Protein AF-A0A0C2MNL8-F1 (afdb_monomer)

Mean predicted aligned error: 11.56 Å

Foldseek 3Di:
DVVVVVVVVVVVVVLVVLCVVPPDPDAAEAEQWDFWDFVQLVDTFTEGADAPDAAKAAEQVSDDPVQWAFDPDWDADPVRDIQPRKTWGFTFIGRDPDTDTDIHIYHNDDPGRMYDYVVVCSSRVHDYDPPDPDD

pLDDT: mean 74.64, std 17.66, range [34.94, 94.5]

Nearest PDB structures (foldseek):
  2pma-assembly2_B  TM=6.970E-01  e=2.611E-06  Legionella pneumophila subsp. pneumophila str. Philadelphia 1
  4rgh-assembly1_A  TM=7.632E-01  e=7.642E-05  Homo sapiens
  7d66-assembly1_F  TM=7.463E-01  e=2.507E-04  Toxoplasma gondii GT1
  3s8i-assembly1_B  TM=7.569E-01  e=4.134E-04  Homo sapiens
  7d66-assembly2_I  TM=7.547E-01  e=3.884E-04  Toxoplasma gondii GT1

Secondary structure (DSSP, 8-state):
-HHHHHHHHHHHHHHHHHHHHT--SS--EEPSEEEEEEGGGTEEEEEEE-SS-SS-EEEGGGS-GGG-EE-SS-EE-TTS-EE-S-EEEEEEEEETTEEEEEEEEEES--SSSEEE-HHHHHHTT-EE--S----

Sequence (135 aa):
MNELIREIQTLRYNALKFKSSRMFEGTTILTSRSRKSILDLNKTVSCLIDTGASVSLIRSEYVDPRLMEKANAGIVGVDGSSLNNICEADLRICLGYLTTMWRLIVVKKLVFEAIIGRDIMFCYVAQINFARVSP

Radius of gyration: 15.97 Å; Cα contacts (8 Å, |Δi|>4): 225; chains: 1; bounding box: 36×44×41 Å

Solvent-accessible surface area (backbone atoms only — not comparable to full-atom values): 7908 Å² total; per-residue (Å²): 117,72,61,64,55,51,50,53,50,51,52,50,50,52,53,51,54,53,45,67,78,57,73,64,95,60,79,44,77,45,52,64,71,42,79,31,38,32,60,75,64,78,40,76,38,53,31,39,56,35,84,86,36,71,57,31,36,32,30,41,92,70,52,61,73,91,57,52,41,80,46,94,70,84,48,69,46,97,88,68,49,71,59,75,92,43,26,28,29,80,39,40,36,29,63,81,90,48,72,45,78,44,76,31,37,31,35,85,82,59,98,48,54,24,37,47,12,37,52,60,34,63,71,57,60,46,43,76,55,81,73,78,79,76,131

Organism: Thelohanellus kitauei (NCBI:txid669202)

Structure (mmCIF, N/CA/C/O backbone):
data_AF-A0A0C2MNL8-F1
#
_entry.id   AF-A0A0C2MNL8-F1
#
loop_
_atom_site.group_PDB
_atom_site.id
_atom_site.type_symbol
_atom_site.label_atom_id
_atom_site.label_alt_id
_atom_site.label_comp_id
_atom_site.label_asym_id
_atom_site.label_entity_id
_atom_site.label_seq_id
_atom_site.pdbx_PDB_ins_code
_atom_site.Cartn_x
_atom_site.Cartn_y
_atom_site.Cartn_z
_atom_site.occupancy
_atom_site.B_iso_or_equiv
_atom_site.auth_seq_id
_atom_site.auth_comp_id
_atom_site.auth_asym_id
_atom_site.auth_atom_id
_atom_site.pdbx_PDB_model_num
ATOM 1 N N . MET A 1 1 ? 14.440 28.497 5.453 1.00 53.06 1 MET A N 1
ATOM 2 C CA . MET A 1 1 ? 14.978 27.984 4.167 1.00 53.06 1 MET A CA 1
ATOM 3 C C . MET A 1 1 ? 16.051 26.908 4.371 1.00 53.06 1 MET A C 1
ATOM 5 O O . MET A 1 1 ? 15.976 25.883 3.711 1.00 53.06 1 MET A O 1
ATOM 9 N N . ASN A 1 2 ? 16.982 27.071 5.322 1.00 57.94 2 ASN A N 1
ATOM 10 C CA . ASN A 1 2 ? 18.053 26.090 5.590 1.00 57.94 2 ASN A CA 1
ATOM 11 C C . ASN A 1 2 ? 17.581 24.772 6.237 1.00 57.94 2 ASN A C 1
ATOM 13 O O . ASN A 1 2 ? 18.211 23.736 6.054 1.00 57.94 2 ASN A O 1
ATOM 17 N N . GLU A 1 3 ? 16.467 24.798 6.966 1.00 59.47 3 GLU A N 1
ATOM 18 C CA . GLU A 1 3 ? 15.947 23.636 7.701 1.00 59.47 3 GLU A CA 1
ATOM 19 C C . GLU A 1 3 ? 15.322 22.583 6.772 1.00 59.47 3 GLU A C 1
ATOM 21 O O . GLU A 1 3 ? 15.662 21.406 6.852 1.00 59.47 3 GLU A O 1
ATOM 26 N N . LEU A 1 4 ? 14.536 23.030 5.786 1.00 52.22 4 LEU A N 1
ATOM 27 C CA . LEU A 1 4 ? 13.922 22.173 4.765 1.00 52.22 4 LEU A CA 1
ATOM 28 C C . LEU A 1 4 ? 14.975 21.443 3.911 1.00 52.22 4 LEU A C 1
ATOM 30 O O . LEU A 1 4 ? 14.832 20.267 3.585 1.00 52.22 4 LEU A O 1
ATOM 34 N N . ILE A 1 5 ? 16.071 22.128 3.568 1.00 62.47 5 ILE A N 1
ATOM 35 C CA . ILE A 1 5 ? 17.184 21.530 2.813 1.00 62.47 5 ILE A CA 1
ATOM 36 C C . ILE A 1 5 ? 17.861 20.437 3.647 1.00 62.47 5 ILE A C 1
ATOM 38 O O . ILE A 1 5 ? 18.198 19.374 3.120 1.00 62.47 5 ILE A O 1
ATOM 42 N N . ARG A 1 6 ? 18.015 20.668 4.954 1.00 54.47 6 ARG A N 1
ATOM 43 C CA . ARG A 1 6 ? 18.620 19.715 5.887 1.00 54.47 6 ARG A CA 1
ATOM 44 C C . ARG A 1 6 ? 17.736 18.485 6.099 1.00 54.47 6 ARG A C 1
ATOM 46 O O . ARG A 1 6 ? 18.255 17.369 6.116 1.00 54.47 6 ARG A O 1
ATOM 53 N N . GLU A 1 7 ? 16.418 18.658 6.178 1.00 56.38 7 GLU A N 1
ATOM 54 C CA . GLU A 1 7 ? 15.458 17.546 6.198 1.00 56.38 7 GLU A CA 1
ATOM 55 C C . GLU A 1 7 ? 15.521 16.718 4.912 1.00 56.38 7 GLU A C 1
ATOM 57 O O . GLU A 1 7 ? 15.660 15.497 4.978 1.00 56.38 7 GLU A O 1
ATOM 62 N N . ILE A 1 8 ? 15.524 17.359 3.739 1.00 56.91 8 ILE A N 1
ATOM 63 C CA . ILE A 1 8 ? 15.618 16.662 2.446 1.00 56.91 8 ILE A CA 1
ATOM 64 C C . ILE A 1 8 ? 16.934 15.877 2.331 1.00 56.91 8 ILE A C 1
ATOM 66 O O . ILE A 1 8 ? 16.940 14.737 1.858 1.00 56.91 8 ILE A O 1
ATOM 70 N N . GLN A 1 9 ? 18.054 16.450 2.776 1.00 53.84 9 GLN A N 1
ATOM 71 C CA . GLN A 1 9 ? 19.350 15.764 2.789 1.00 53.84 9 GLN A CA 1
ATOM 72 C C . GLN A 1 9 ? 19.365 14.580 3.763 1.00 53.84 9 GLN A C 1
ATOM 74 O O . GLN A 1 9 ? 19.888 13.519 3.424 1.00 53.84 9 GLN A O 1
ATOM 79 N N . THR A 1 10 ? 18.740 14.728 4.932 1.00 57.06 10 THR A N 1
ATOM 80 C CA . THR A 1 10 ? 18.646 13.667 5.945 1.00 57.0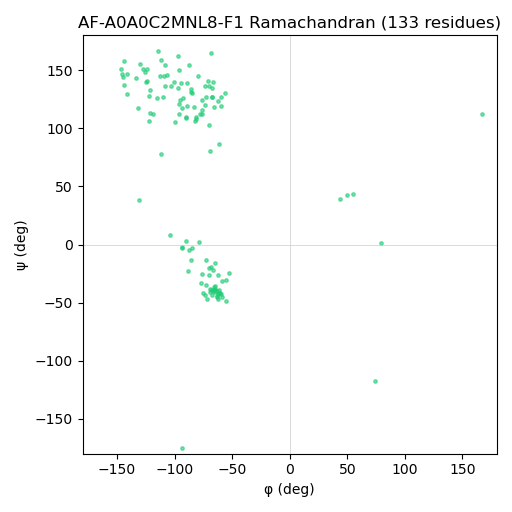6 10 THR A CA 1
ATOM 81 C C . THR A 1 10 ? 17.767 12.514 5.462 1.00 57.06 10 THR A C 1
ATOM 83 O O . THR A 1 10 ? 18.158 11.352 5.567 1.00 57.06 10 THR A O 1
ATOM 86 N N . LEU A 1 11 ? 16.623 12.815 4.840 1.00 50.19 11 LEU A N 1
ATOM 87 C CA . LEU A 1 11 ? 15.742 11.818 4.227 1.00 50.19 11 LEU A CA 1
ATOM 88 C C . LEU A 1 11 ? 16.444 11.071 3.086 1.00 50.19 11 LEU A C 1
ATOM 90 O O . LEU A 1 11 ? 16.361 9.846 3.010 1.00 50.19 11 LEU A O 1
ATOM 94 N N . ARG A 1 12 ? 17.200 11.783 2.238 1.00 53.16 12 ARG A N 1
ATOM 95 C CA . ARG A 1 12 ? 18.016 11.169 1.176 1.00 53.16 12 ARG A CA 1
ATOM 96 C C . ARG A 1 12 ? 19.107 10.263 1.736 1.00 53.16 12 ARG A C 1
ATOM 98 O O . ARG A 1 12 ? 19.277 9.154 1.239 1.00 53.16 12 ARG A O 1
ATOM 105 N N . TYR A 1 13 ? 19.827 10.709 2.762 1.00 47.97 13 TYR A N 1
ATOM 106 C CA . TYR A 1 13 ? 20.881 9.920 3.397 1.00 47.97 13 TYR A CA 1
ATOM 107 C C . TYR A 1 13 ? 20.321 8.649 4.044 1.00 47.97 13 TYR A C 1
ATOM 109 O O . TYR A 1 13 ? 20.849 7.560 3.823 1.00 47.97 13 TYR A O 1
ATOM 117 N N . ASN A 1 14 ? 19.202 8.759 4.765 1.00 46.91 14 ASN A N 1
ATOM 118 C CA . ASN A 1 14 ? 18.543 7.613 5.386 1.00 46.91 14 ASN A CA 1
ATOM 119 C C . ASN A 1 14 ? 18.004 6.630 4.338 1.00 46.91 14 ASN A C 1
ATOM 121 O O . ASN A 1 14 ? 18.198 5.426 4.486 1.00 46.91 14 ASN A O 1
ATOM 125 N N . ALA A 1 15 ? 17.420 7.123 3.241 1.00 49.47 15 ALA A N 1
ATOM 126 C CA . ALA A 1 15 ? 16.974 6.286 2.126 1.00 49.47 15 ALA A CA 1
ATOM 127 C C . ALA A 1 15 ? 18.140 5.556 1.430 1.00 49.47 15 ALA A C 1
ATOM 129 O O . ALA A 1 15 ? 18.019 4.382 1.086 1.00 49.47 15 ALA A O 1
ATOM 130 N N . LEU A 1 16 ? 19.288 6.220 1.254 1.00 44.72 16 LEU A N 1
ATOM 131 C CA . LEU A 1 16 ? 20.496 5.615 0.679 1.00 44.72 16 LEU A CA 1
ATOM 132 C C . LEU A 1 16 ? 21.127 4.577 1.616 1.00 44.72 16 LEU A C 1
ATOM 134 O O . LEU A 1 16 ? 21.533 3.505 1.169 1.00 44.72 16 LEU A O 1
ATOM 138 N N . LYS A 1 17 ? 21.162 4.859 2.922 1.00 38.81 17 LYS A N 1
ATOM 139 C CA . LYS A 1 17 ? 21.643 3.923 3.945 1.00 38.81 17 LYS A CA 1
ATOM 140 C C . LYS A 1 17 ? 20.748 2.684 4.036 1.00 38.81 17 LYS A C 1
ATOM 142 O O . LYS A 1 17 ? 21.258 1.570 4.149 1.00 38.81 17 LYS A O 1
ATOM 147 N N . PHE A 1 18 ? 19.433 2.867 3.908 1.00 44.47 18 PHE A N 1
ATOM 148 C CA . PHE A 1 18 ? 18.459 1.777 3.838 1.00 44.47 18 PHE A CA 1
ATOM 149 C C . PHE A 1 18 ? 18.608 0.942 2.555 1.00 44.47 18 PHE A C 1
ATOM 151 O O . PHE A 1 18 ? 18.572 -0.283 2.616 1.00 44.47 18 PHE A O 1
ATOM 158 N N . LYS A 1 19 ? 18.871 1.586 1.406 1.00 44.88 19 LYS A N 1
ATOM 159 C CA . LYS A 1 19 ? 19.209 0.909 0.138 1.00 44.88 19 LYS A CA 1
ATOM 160 C C . LYS A 1 19 ? 20.455 0.029 0.252 1.00 44.88 19 LYS A C 1
ATOM 162 O O . LYS A 1 19 ? 20.442 -1.103 -0.216 1.00 44.88 19 LYS A O 1
ATOM 167 N N . SER A 1 20 ? 21.515 0.541 0.879 1.00 44.00 20 SER A N 1
ATOM 168 C CA . SER A 1 20 ? 22.788 -0.179 1.044 1.00 44.00 20 SER A CA 1
ATOM 169 C C . SER A 1 20 ? 22.645 -1.432 1.919 1.00 44.00 20 SER A C 1
ATOM 171 O O . SER A 1 20 ? 23.237 -2.467 1.637 1.00 44.00 20 SER A O 1
ATOM 173 N N . SER A 1 21 ? 21.784 -1.379 2.938 1.00 42.22 21 SER A N 1
ATOM 174 C CA . SER A 1 21 ? 21.559 -2.501 3.861 1.00 42.22 21 SER A CA 1
ATOM 175 C C . SER A 1 21 ? 20.528 -3.532 3.369 1.00 42.22 21 SER A C 1
ATOM 177 O O . SER A 1 21 ? 20.342 -4.558 4.019 1.00 42.22 21 SER A O 1
ATOM 179 N N . ARG A 1 22 ? 19.885 -3.302 2.214 1.00 44.09 22 ARG A N 1
ATOM 180 C CA . ARG A 1 22 ? 18.933 -4.228 1.572 1.00 44.09 22 ARG A CA 1
ATOM 181 C C . ARG A 1 22 ? 19.231 -4.446 0.087 1.00 44.09 22 ARG A C 1
ATOM 183 O O . ARG A 1 22 ? 18.295 -4.538 -0.706 1.00 44.09 22 ARG A O 1
ATOM 190 N N . MET A 1 23 ? 20.504 -4.531 -0.307 1.00 34.94 23 MET A N 1
ATOM 191 C CA . MET A 1 23 ? 20.855 -5.059 -1.632 1.00 34.94 23 MET A CA 1
ATOM 192 C C . MET A 1 23 ? 20.380 -6.517 -1.729 1.00 34.94 23 MET A C 1
ATOM 194 O O . MET A 1 23 ? 21.098 -7.456 -1.414 1.00 34.94 23 MET A O 1
ATOM 198 N N . PHE A 1 24 ? 19.122 -6.685 -2.127 1.00 41.47 24 PHE A N 1
ATOM 199 C CA . PHE A 1 24 ? 18.599 -7.917 -2.679 1.00 41.47 24 PHE A CA 1
ATOM 200 C C . PHE A 1 24 ? 19.166 -8.043 -4.091 1.00 41.47 24 PHE A C 1
ATOM 202 O O . PHE A 1 24 ? 18.942 -7.183 -4.946 1.00 41.47 24 PHE A O 1
ATOM 209 N N . GLU A 1 25 ? 19.904 -9.121 -4.327 1.00 36.91 25 GLU A N 1
ATOM 210 C CA . GLU A 1 25 ? 20.295 -9.573 -5.658 1.00 36.91 25 GLU A CA 1
ATOM 211 C C . GLU A 1 25 ? 19.044 -10.078 -6.393 1.00 36.91 25 GLU A C 1
ATOM 213 O O . GLU A 1 25 ? 18.730 -11.264 -6.411 1.00 36.91 25 GLU A O 1
ATOM 218 N N . GLY A 1 26 ? 18.252 -9.157 -6.939 1.00 43.50 26 GLY A N 1
ATOM 219 C CA . GLY A 1 26 ? 17.074 -9.507 -7.725 1.00 43.50 26 GLY A CA 1
ATOM 220 C C . GLY A 1 26 ? 16.167 -8.314 -7.982 1.00 43.50 26 GLY A C 1
ATOM 221 O O . GLY A 1 26 ? 15.523 -7.790 -7.076 1.00 43.50 26 GLY A O 1
ATOM 222 N N . THR A 1 27 ? 16.075 -7.885 -9.238 1.00 48.09 27 THR A N 1
ATOM 223 C CA . THR A 1 27 ? 15.073 -6.904 -9.663 1.00 48.09 27 THR A CA 1
ATOM 224 C C . THR A 1 27 ? 13.675 -7.511 -9.521 1.00 48.09 27 THR A C 1
ATOM 226 O O . THR A 1 27 ? 13.354 -8.498 -10.181 1.00 48.09 27 THR A O 1
ATOM 229 N N . THR A 1 28 ? 12.816 -6.922 -8.683 1.00 54.94 28 THR A N 1
ATOM 230 C CA . THR A 1 28 ? 11.407 -7.343 -8.605 1.00 54.94 28 THR A CA 1
ATOM 231 C C . THR A 1 28 ? 10.652 -6.788 -9.809 1.00 54.94 28 THR A C 1
ATOM 233 O O . THR A 1 28 ? 10.515 -5.572 -9.956 1.00 54.94 28 THR A O 1
ATOM 236 N N . ILE A 1 29 ? 10.152 -7.681 -10.664 1.00 57.84 29 ILE A N 1
ATOM 237 C CA . ILE A 1 29 ? 9.323 -7.321 -11.816 1.00 57.84 29 ILE A CA 1
ATOM 238 C C . ILE A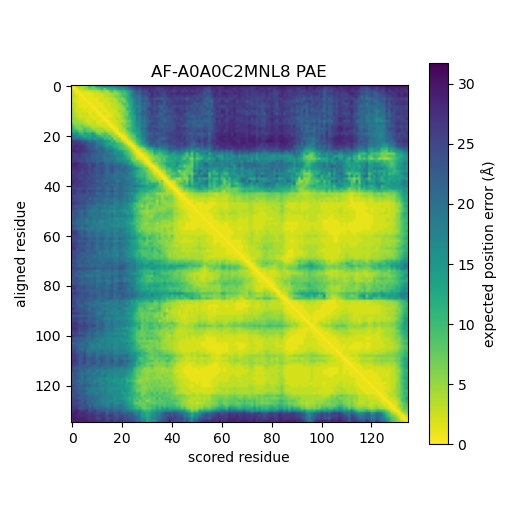 1 29 ? 7.852 -7.299 -11.389 1.00 57.84 29 ILE A C 1
ATOM 240 O O . ILE A 1 29 ? 7.289 -8.314 -10.974 1.00 57.84 29 ILE A O 1
ATOM 244 N N . LEU A 1 30 ? 7.212 -6.138 -11.513 1.00 57.59 30 LEU A N 1
ATOM 245 C CA . LEU A 1 30 ? 5.781 -5.962 -11.279 1.00 57.59 30 LEU A CA 1
ATOM 246 C C . LEU A 1 30 ? 5.043 -5.864 -12.620 1.00 57.59 30 LEU A C 1
ATOM 248 O O . LEU A 1 30 ? 5.481 -5.171 -13.537 1.00 57.59 30 LEU A O 1
ATOM 252 N N . THR A 1 31 ? 3.902 -6.543 -12.732 1.00 57.88 31 THR A N 1
ATOM 253 C CA . THR A 1 31 ? 2.987 -6.428 -13.876 1.00 57.88 31 THR A CA 1
ATOM 254 C C . THR A 1 31 ? 1.809 -5.524 -13.514 1.00 57.88 31 THR A C 1
ATOM 256 O O . THR A 1 31 ? 1.297 -5.588 -12.393 1.00 57.88 31 THR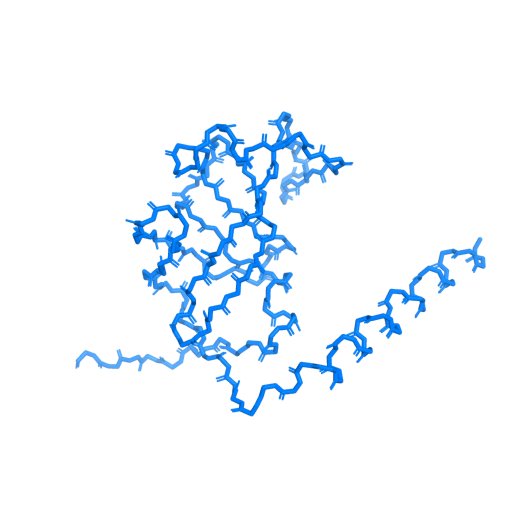 A O 1
ATOM 259 N N . SER A 1 32 ? 1.387 -4.679 -14.462 1.00 50.84 32 SER A N 1
ATOM 260 C CA . SER A 1 32 ? 0.465 -3.540 -14.260 1.00 50.84 32 SER A CA 1
ATOM 261 C C . SER A 1 32 ? -0.879 -3.896 -13.615 1.00 50.84 32 SER A C 1
ATOM 263 O O . SER A 1 32 ? -1.446 -3.095 -12.871 1.00 50.84 32 SER A O 1
ATOM 265 N N . ARG A 1 33 ? -1.372 -5.115 -13.848 1.00 54.06 33 ARG A N 1
ATOM 266 C CA . ARG A 1 33 ? -2.454 -5.738 -13.083 1.00 54.06 33 ARG A CA 1
ATOM 267 C C . ARG A 1 33 ? -2.026 -7.143 -12.709 1.00 54.06 33 ARG A C 1
ATOM 269 O O . ARG A 1 33 ? -1.796 -7.978 -13.580 1.00 54.06 33 ARG A O 1
ATOM 276 N N . SER A 1 34 ? -1.919 -7.411 -11.416 1.00 57.81 34 SER A N 1
ATOM 277 C CA . SER A 1 34 ? -1.679 -8.764 -10.927 1.00 57.81 34 SER A CA 1
ATOM 278 C C . SER A 1 34 ? -2.380 -8.995 -9.600 1.00 57.81 34 SER A C 1
ATOM 280 O O . SER A 1 34 ? -2.521 -8.093 -8.777 1.00 57.81 34 SER A O 1
ATOM 282 N N . ARG A 1 35 ? -2.828 -10.236 -9.400 1.00 54.34 35 ARG A N 1
ATOM 283 C CA . ARG A 1 35 ? -3.218 -10.719 -8.078 1.00 54.34 35 ARG A CA 1
ATOM 284 C C . ARG A 1 35 ? -1.963 -10.800 -7.220 1.00 54.34 35 ARG A C 1
ATOM 286 O O . ARG A 1 35 ? -0.987 -11.421 -7.641 1.00 54.34 35 ARG A O 1
ATOM 293 N N . LYS A 1 36 ? -1.985 -10.172 -6.048 1.00 64.25 36 LYS A N 1
ATOM 294 C CA . LYS A 1 36 ? -0.899 -10.216 -5.069 1.00 64.25 36 LYS A CA 1
ATOM 295 C C . LYS A 1 36 ? -1.448 -10.702 -3.737 1.00 64.25 36 LYS A C 1
ATOM 297 O O . LYS A 1 36 ? -2.559 -10.362 -3.341 1.00 64.25 36 LYS A O 1
ATOM 302 N N . SER A 1 37 ? -0.689 -11.541 -3.055 1.00 59.06 37 SER A N 1
ATOM 303 C CA . SER A 1 37 ? -1.092 -12.088 -1.763 1.00 59.06 37 SER A CA 1
ATOM 304 C C . SER A 1 37 ? -0.731 -11.123 -0.644 1.00 59.06 37 SER A C 1
ATOM 306 O O . SER A 1 37 ? 0.416 -10.692 -0.550 1.00 59.06 37 SER A O 1
ATOM 308 N N . ILE A 1 38 ? -1.679 -10.820 0.237 1.00 62.25 38 ILE A N 1
ATOM 309 C CA . ILE A 1 38 ? -1.385 -10.201 1.530 1.00 62.25 38 ILE A CA 1
ATOM 310 C C . ILE A 1 38 ? -1.415 -11.329 2.553 1.00 62.25 38 ILE A C 1
ATOM 312 O O . ILE A 1 38 ? -2.474 -11.873 2.870 1.00 62.25 38 ILE A O 1
ATOM 316 N N . LEU A 1 39 ? -0.225 -11.723 3.003 1.00 57.50 39 LEU A N 1
ATOM 317 C CA . LEU A 1 39 ? -0.011 -12.944 3.776 1.00 57.50 39 LEU A CA 1
ATOM 318 C C . LEU A 1 39 ? -0.675 -12.863 5.151 1.00 57.50 39 LEU A C 1
ATOM 320 O O . LEU A 1 39 ? -1.303 -13.830 5.570 1.00 57.50 39 LEU A O 1
ATOM 324 N N . ASP A 1 40 ? -0.620 -11.699 5.801 1.00 58.44 40 ASP A N 1
ATOM 325 C CA . ASP A 1 40 ? -1.215 -11.508 7.134 1.00 58.44 40 ASP A CA 1
ATOM 326 C C . ASP A 1 40 ? -2.746 -11.566 7.127 1.00 58.44 40 ASP A C 1
ATOM 328 O O . ASP A 1 40 ? -3.369 -11.829 8.151 1.00 58.44 40 ASP A O 1
ATOM 332 N N . LEU A 1 41 ? -3.365 -11.371 5.963 1.00 60.28 41 LEU A N 1
ATOM 333 C CA . LEU A 1 41 ? -4.813 -11.477 5.801 1.00 60.28 41 LEU A CA 1
ATOM 334 C C . LEU A 1 41 ? -5.243 -12.876 5.340 1.00 60.28 41 LEU A C 1
ATOM 336 O O . LEU A 1 41 ? -6.438 -13.105 5.167 1.00 60.28 41 LEU A O 1
ATOM 340 N N . ASN A 1 42 ? -4.284 -13.783 5.095 1.00 69.81 42 ASN A N 1
ATOM 341 C CA . ASN A 1 42 ? -4.467 -15.065 4.405 1.00 69.81 42 ASN A CA 1
ATOM 342 C C . ASN A 1 42 ? -5.357 -14.932 3.152 1.00 69.81 42 ASN A C 1
ATOM 344 O O . ASN A 1 42 ? -6.234 -15.754 2.880 1.00 69.81 42 ASN A O 1
ATOM 348 N N . LYS A 1 43 ? -5.178 -13.828 2.418 1.00 74.81 43 LYS A N 1
ATOM 349 C CA . LYS A 1 43 ? -6.025 -13.435 1.290 1.00 74.81 43 LYS A CA 1
ATOM 350 C C . LYS A 1 43 ? -5.168 -13.023 0.107 1.00 74.81 43 LYS A C 1
ATOM 352 O O . LYS A 1 43 ? -4.134 -12.369 0.239 1.00 74.81 43 LYS A O 1
ATOM 357 N N . THR A 1 44 ? -5.643 -13.377 -1.079 1.00 79.94 44 THR A N 1
ATOM 358 C CA . THR A 1 44 ? -5.134 -12.802 -2.322 1.00 79.94 44 THR A CA 1
ATOM 359 C C . THR A 1 44 ? -5.995 -11.609 -2.678 1.00 79.94 44 THR A C 1
ATOM 361 O O . THR A 1 44 ? -7.209 -11.763 -2.771 1.00 79.94 44 THR A O 1
ATOM 364 N N . VAL A 1 45 ? -5.369 -10.452 -2.882 1.00 82.44 45 VAL A N 1
ATOM 365 C CA . VAL A 1 45 ? -6.057 -9.241 -3.322 1.00 82.44 45 VAL A CA 1
ATOM 366 C C . VAL A 1 45 ? -5.616 -8.848 -4.728 1.00 82.44 45 VAL A C 1
ATOM 368 O O . VAL A 1 45 ? -4.466 -9.026 -5.139 1.00 82.44 45 VAL A O 1
ATOM 371 N N . SER A 1 46 ? -6.543 -8.311 -5.502 1.00 82.88 46 SER A N 1
ATOM 372 C CA . SER A 1 46 ? -6.265 -7.662 -6.771 1.00 82.88 46 SER A CA 1
ATOM 373 C C . SER A 1 46 ? -5.711 -6.266 -6.513 1.00 82.88 46 SER A C 1
ATOM 375 O O . SER A 1 46 ? -6.436 -5.372 -6.071 1.00 82.88 46 SER A O 1
ATOM 377 N N . CYS A 1 47 ? -4.436 -6.052 -6.838 1.00 86.38 47 CYS A N 1
ATOM 378 C CA . CYS A 1 47 ? -3.824 -4.738 -6.704 1.00 86.38 47 CYS A CA 1
ATOM 379 C C . CYS A 1 47 ? -3.611 -4.053 -8.057 1.00 86.38 47 CYS A C 1
ATOM 381 O O . CYS A 1 47 ? -3.257 -4.689 -9.057 1.00 86.38 47 CYS A O 1
ATOM 383 N N . LEU A 1 48 ? -3.749 -2.730 -8.058 1.00 87.88 48 LEU A N 1
ATOM 384 C CA . LEU A 1 48 ? -3.184 -1.881 -9.100 1.00 87.88 48 LEU A CA 1
ATOM 385 C C . LEU A 1 48 ? -1.729 -1.553 -8.745 1.00 87.88 48 LEU A C 1
ATOM 387 O O . LEU A 1 48 ? -1.443 -1.157 -7.617 1.00 87.88 48 LEU A O 1
ATOM 391 N N . ILE A 1 49 ? -0.824 -1.681 -9.712 1.00 87.69 49 ILE A N 1
ATOM 392 C CA . ILE A 1 49 ? 0.530 -1.127 -9.612 1.00 87.69 49 ILE A CA 1
ATOM 393 C C . ILE A 1 49 ? 0.474 0.292 -10.182 1.00 87.69 49 ILE A C 1
ATOM 395 O O . ILE A 1 49 ? 0.289 0.453 -11.388 1.00 87.69 49 ILE A O 1
ATOM 399 N N . ASP A 1 50 ? 0.587 1.307 -9.325 1.00 88.81 50 ASP A N 1
ATOM 400 C CA . ASP A 1 50 ? 0.342 2.704 -9.693 1.00 88.81 50 ASP A CA 1
ATOM 401 C C . ASP A 1 50 ? 1.568 3.585 -9.433 1.00 88.81 50 ASP A C 1
ATOM 403 O O . ASP A 1 50 ? 1.894 3.939 -8.300 1.00 88.81 50 ASP A O 1
ATOM 407 N N . THR A 1 51 ? 2.248 3.985 -10.507 1.00 88.88 51 THR A N 1
ATOM 408 C CA . THR A 1 51 ? 3.367 4.931 -10.422 1.00 88.88 51 THR A CA 1
ATOM 409 C C . THR A 1 51 ? 2.922 6.360 -10.141 1.00 88.88 51 THR A C 1
ATOM 411 O O . THR A 1 51 ? 3.777 7.184 -9.833 1.00 88.88 51 THR A O 1
ATOM 414 N N . GLY A 1 52 ? 1.635 6.691 -10.267 1.00 89.75 52 GLY A N 1
ATOM 415 C CA . GLY A 1 52 ? 1.063 7.987 -9.901 1.00 89.75 52 GLY A CA 1
ATOM 416 C C . GLY A 1 52 ? 0.873 8.133 -8.391 1.00 89.75 52 GLY A C 1
ATOM 417 O O . GLY A 1 52 ? 1.118 9.211 -7.844 1.00 89.75 52 GLY A O 1
ATOM 418 N N . ALA A 1 53 ? 0.562 7.037 -7.698 1.00 90.81 53 ALA A N 1
ATOM 419 C CA . ALA A 1 53 ? 0.383 7.014 -6.251 1.00 90.81 53 ALA A CA 1
ATOM 420 C C . ALA A 1 53 ? 1.720 7.143 -5.497 1.00 90.81 53 ALA A C 1
ATOM 422 O O . ALA A 1 53 ? 2.672 6.392 -5.722 1.00 90.81 53 ALA A O 1
ATOM 423 N N . SER A 1 54 ? 1.804 8.103 -4.574 1.00 92.81 54 SER A N 1
ATOM 424 C CA . SER A 1 54 ? 2.973 8.281 -3.700 1.00 92.81 54 SER A CA 1
ATOM 425 C C . SER A 1 54 ? 3.040 7.256 -2.568 1.00 92.81 54 SER A C 1
ATOM 427 O O . SER A 1 54 ? 4.135 6.975 -2.091 1.00 92.81 54 SER A O 1
ATOM 429 N N . VAL A 1 55 ? 1.894 6.710 -2.161 1.00 92.81 55 VAL A N 1
ATOM 430 C CA . VAL A 1 55 ? 1.734 5.774 -1.043 1.00 92.81 55 VAL A CA 1
ATOM 431 C C . VAL A 1 55 ? 0.924 4.557 -1.473 1.00 92.81 55 VAL A C 1
ATOM 433 O O . VAL A 1 55 ? 0.116 4.639 -2.402 1.00 92.81 55 VAL A O 1
ATOM 436 N N . SER A 1 56 ? 1.121 3.440 -0.781 1.00 93.50 56 SER A N 1
ATOM 437 C CA . SER A 1 56 ? 0.355 2.216 -0.993 1.00 93.50 56 SER A CA 1
ATOM 438 C C . SER A 1 56 ? -0.906 2.178 -0.125 1.00 93.50 56 SER A C 1
ATOM 440 O O . SER A 1 56 ? -0.893 2.564 1.046 1.00 93.50 56 SER A O 1
ATOM 442 N N . LEU A 1 57 ? -2.012 1.717 -0.710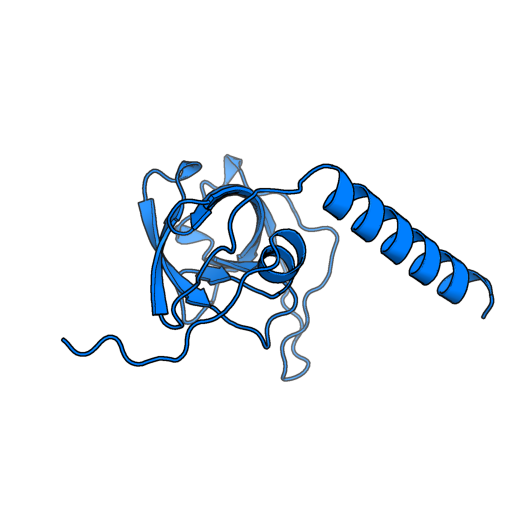 1.00 93.12 57 LEU A N 1
ATOM 443 C CA . LEU A 1 57 ? -3.361 1.786 -0.142 1.00 93.12 57 LEU A CA 1
ATOM 444 C C . LEU A 1 57 ? -4.035 0.411 -0.139 1.00 93.12 57 LEU A C 1
ATOM 446 O O . LEU A 1 57 ? -3.809 -0.399 -1.037 1.00 93.12 57 LEU A O 1
ATOM 450 N N . ILE A 1 58 ? -4.936 0.180 0.812 1.00 92.69 58 ILE A N 1
ATOM 451 C CA . ILE A 1 58 ? -5.793 -1.008 0.876 1.00 92.69 58 ILE A CA 1
ATOM 452 C C . ILE A 1 58 ? -7.198 -0.652 1.358 1.00 92.69 58 ILE A C 1
ATOM 454 O O . ILE A 1 58 ? -7.387 0.242 2.186 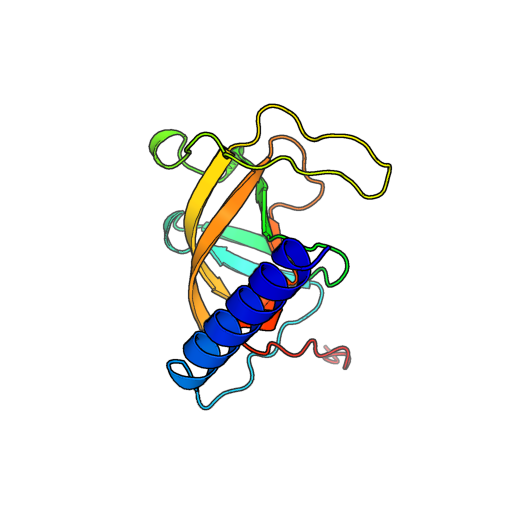1.00 92.69 58 ILE A O 1
ATOM 458 N N . ARG A 1 59 ? -8.206 -1.365 0.854 1.00 91.25 59 ARG A N 1
ATOM 459 C CA . ARG A 1 59 ? -9.578 -1.245 1.353 1.00 91.25 59 ARG A CA 1
ATOM 460 C C . ARG A 1 59 ? -9.708 -1.781 2.778 1.00 91.25 59 ARG A C 1
ATOM 462 O O . ARG A 1 59 ? -9.275 -2.890 3.080 1.00 91.25 59 ARG A O 1
ATOM 469 N N . SER A 1 60 ? -10.397 -1.026 3.629 1.00 91.75 60 SER A N 1
ATOM 470 C CA . SER A 1 60 ? -10.592 -1.362 5.044 1.00 91.75 60 SER A CA 1
ATOM 471 C C . SER A 1 60 ? -11.285 -2.698 5.281 1.00 91.75 60 SER A C 1
ATOM 473 O O . SER A 1 60 ? -10.987 -3.363 6.258 1.00 91.75 60 SER A O 1
ATOM 475 N N . GLU A 1 61 ? -12.176 -3.127 4.387 1.00 90.81 61 GLU A N 1
ATOM 476 C CA . GLU A 1 61 ? -12.875 -4.418 4.504 1.00 90.81 61 GLU A CA 1
ATOM 477 C C . GLU A 1 61 ? -11.956 -5.647 4.410 1.00 90.81 61 GLU A C 1
ATOM 479 O O . GLU A 1 61 ? -12.365 -6.753 4.766 1.00 90.81 61 GLU A O 1
ATOM 484 N N . TYR A 1 62 ? -10.723 -5.471 3.925 1.00 87.88 62 TYR A N 1
ATOM 485 C CA . TYR A 1 62 ? -9.742 -6.551 3.869 1.00 87.88 62 TYR A CA 1
ATOM 486 C C . TYR A 1 62 ? -8.926 -6.650 5.154 1.00 87.88 62 TYR A C 1
ATOM 488 O O . TYR A 1 62 ? -8.414 -7.730 5.429 1.00 87.88 62 TYR A O 1
ATOM 496 N N . VAL A 1 63 ? -8.829 -5.575 5.939 1.00 89.81 63 VAL A N 1
ATOM 497 C CA . VAL A 1 63 ? -7.958 -5.481 7.115 1.00 89.81 63 VAL A CA 1
ATOM 498 C C . VAL A 1 63 ? -8.755 -5.780 8.383 1.00 89.81 63 VAL A C 1
ATOM 500 O O . VAL A 1 63 ? -9.856 -5.262 8.558 1.00 89.81 63 VAL A O 1
ATOM 503 N N . ASP A 1 64 ? -8.208 -6.606 9.281 1.00 89.25 64 ASP A N 1
ATOM 504 C CA . ASP A 1 64 ? -8.791 -6.773 10.618 1.00 89.25 64 ASP A CA 1
ATOM 505 C C . ASP A 1 64 ? -8.747 -5.417 11.349 1.00 89.25 64 ASP A C 1
ATOM 507 O O . ASP A 1 64 ? -7.657 -4.859 11.503 1.00 89.25 64 ASP A O 1
ATOM 511 N N . PRO A 1 65 ? -9.886 -4.879 11.830 1.00 90.12 65 PRO A N 1
ATOM 512 C CA . PRO A 1 65 ? -9.921 -3.614 12.560 1.00 90.12 65 PRO A CA 1
ATOM 513 C C . PRO A 1 65 ? -8.961 -3.539 13.754 1.00 90.12 65 PRO A C 1
ATOM 515 O O . PRO A 1 65 ? -8.562 -2.444 14.136 1.00 90.12 65 PRO A O 1
ATOM 518 N N . ARG A 1 66 ? -8.567 -4.679 14.339 1.00 90.25 66 ARG A N 1
ATOM 519 C CA . ARG A 1 66 ? -7.597 -4.745 15.446 1.00 90.25 66 ARG A CA 1
ATOM 520 C C . ARG A 1 66 ? -6.166 -4.412 15.024 1.00 90.25 66 ARG A C 1
ATOM 522 O O . ARG A 1 66 ? -5.354 -4.097 15.883 1.00 90.25 66 ARG A O 1
ATOM 529 N N . LEU A 1 67 ? -5.861 -4.513 13.731 1.00 90.12 67 LEU A N 1
ATOM 530 C CA . LEU A 1 67 ? -4.558 -4.183 13.147 1.00 90.12 67 LEU A CA 1
ATOM 531 C C . LEU A 1 67 ? -4.498 -2.737 12.634 1.00 90.12 67 LEU A C 1
ATOM 533 O O . LEU A 1 67 ? -3.476 -2.324 12.094 1.00 90.12 67 LEU A O 1
ATOM 537 N N . MET A 1 68 ? -5.603 -1.990 12.734 1.00 92.94 68 MET A N 1
ATOM 538 C CA . MET A 1 68 ? -5.718 -0.639 12.199 1.00 92.94 68 MET A CA 1
ATOM 539 C C . MET A 1 68 ? -5.408 0.397 13.277 1.00 92.94 68 MET A C 1
ATOM 541 O O . MET A 1 68 ? -6.085 0.475 14.301 1.00 92.94 68 MET A O 1
ATOM 545 N N . GLU A 1 69 ? -4.444 1.259 12.992 1.00 93.44 69 GLU A N 1
ATOM 546 C CA . GLU A 1 69 ? -4.102 2.415 13.813 1.00 93.44 69 GLU A CA 1
ATOM 547 C C . GLU A 1 69 ? -4.539 3.701 13.111 1.00 93.44 69 GLU A C 1
ATOM 549 O O . GLU A 1 69 ? -4.684 3.753 11.889 1.00 93.44 69 GLU 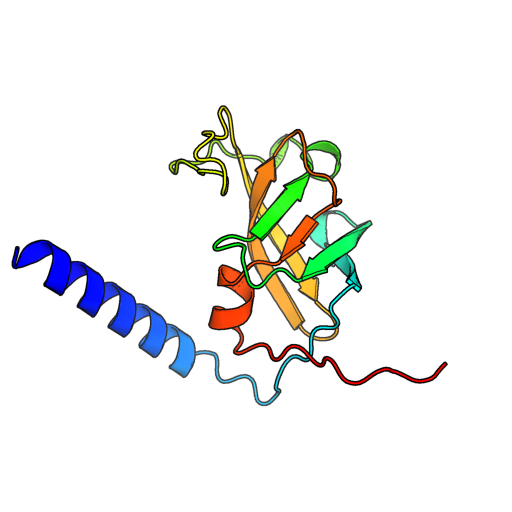A O 1
ATOM 554 N N . LYS A 1 70 ? -4.801 4.767 13.869 1.00 90.38 70 LYS A N 1
ATOM 555 C CA . LYS A 1 70 ? -5.1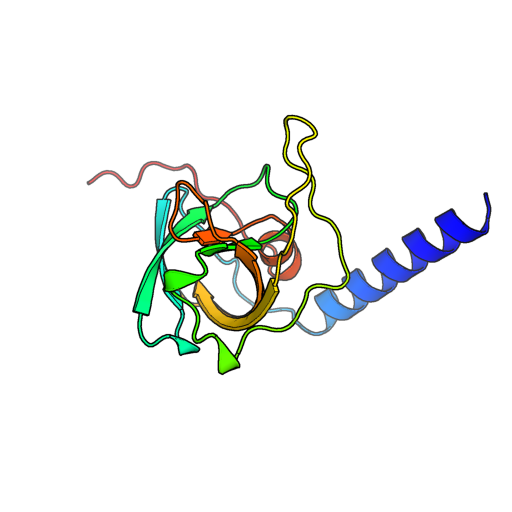12 6.067 13.267 1.00 90.38 70 LYS A CA 1
ATOM 556 C C . LYS A 1 70 ? -3.856 6.592 12.571 1.00 90.38 70 LYS A C 1
ATOM 558 O O . LYS A 1 70 ? -2.819 6.711 13.217 1.00 90.38 70 LYS A O 1
ATOM 563 N N . ALA A 1 71 ? -3.955 6.953 11.293 1.00 87.44 71 ALA A N 1
ATOM 564 C CA . ALA A 1 71 ? -2.801 7.514 10.605 1.00 87.44 71 ALA A CA 1
ATOM 565 C C . ALA A 1 71 ? -2.505 8.930 11.124 1.00 87.44 71 ALA A C 1
ATOM 567 O O . ALA A 1 71 ? -3.416 9.736 11.341 1.00 87.44 71 ALA A O 1
ATOM 568 N N . ASN A 1 72 ? -1.219 9.243 11.277 1.00 79.94 72 ASN A N 1
ATOM 569 C CA . ASN A 1 72 ? -0.746 10.572 11.688 1.00 79.94 72 ASN A CA 1
ATOM 570 C C . ASN A 1 72 ? -0.485 11.516 10.501 1.00 79.94 72 ASN A C 1
ATOM 572 O O . ASN A 1 72 ? -0.025 12.641 10.688 1.00 79.94 72 ASN A O 1
ATOM 576 N N . ALA A 1 73 ? -0.772 11.066 9.281 1.00 74.62 73 ALA A N 1
ATOM 577 C CA . ALA A 1 73 ? -0.605 11.829 8.053 1.00 74.62 73 ALA A CA 1
ATOM 578 C C . ALA A 1 73 ? -1.962 12.171 7.425 1.00 74.62 73 ALA A C 1
ATOM 580 O O . ALA A 1 73 ? -2.967 11.516 7.688 1.00 74.62 73 ALA A O 1
ATOM 581 N N . GLY A 1 74 ? -1.984 13.200 6.577 1.00 80.81 74 GLY A N 1
ATOM 582 C CA . GLY A 1 74 ? -3.091 13.461 5.658 1.00 80.81 74 GLY A CA 1
ATOM 583 C C . GLY A 1 74 ? -2.791 12.870 4.283 1.00 80.81 74 GLY A C 1
ATOM 584 O O . GLY A 1 74 ? -1.631 12.803 3.876 1.00 80.81 74 GLY A O 1
ATOM 585 N N . ILE A 1 75 ? -3.829 12.465 3.552 1.00 84.50 75 ILE A N 1
ATOM 586 C CA . ILE A 1 75 ? -3.700 12.046 2.152 1.00 84.50 75 ILE A CA 1
ATOM 587 C C . ILE A 1 75 ? -4.593 12.920 1.300 1.00 84.50 75 ILE A C 1
ATOM 589 O O . ILE A 1 75 ? -5.763 13.131 1.617 1.00 84.50 75 ILE A O 1
ATOM 593 N N . VAL A 1 76 ? -4.017 13.397 0.205 1.00 86.00 76 VAL A N 1
ATOM 594 C CA . VAL A 1 76 ? -4.684 14.257 -0.762 1.00 86.00 76 VAL A CA 1
ATOM 595 C C . VAL A 1 76 ? -4.774 13.499 -2.081 1.00 86.00 76 VAL A C 1
ATOM 597 O O . VAL A 1 76 ? -3.772 12.978 -2.577 1.00 86.00 76 VAL A O 1
ATOM 600 N N . GLY A 1 77 ? -5.988 13.395 -2.613 1.00 84.44 77 GLY A N 1
ATOM 601 C CA . GLY A 1 77 ? -6.258 12.863 -3.940 1.00 84.44 77 GLY A CA 1
ATOM 602 C C . GLY A 1 77 ? -5.741 13.793 -5.036 1.00 84.44 77 GLY A C 1
ATOM 603 O O . GLY A 1 77 ? -5.447 14.964 -4.808 1.00 84.44 77 GLY A O 1
ATOM 604 N N . VAL A 1 78 ? -5.644 13.276 -6.261 1.00 81.81 78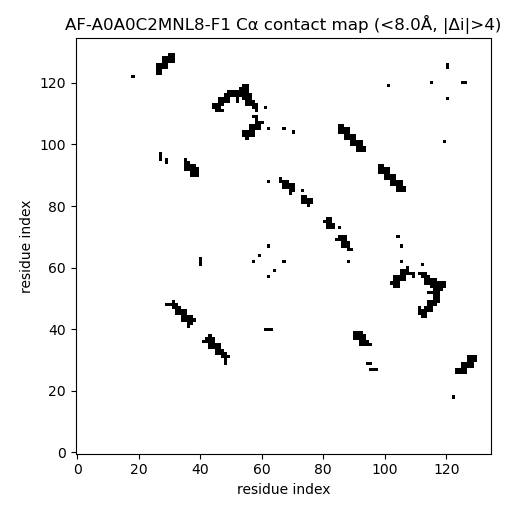 VAL A N 1
ATOM 605 C CA . VAL A 1 78 ? -5.183 14.059 -7.426 1.00 81.81 78 VAL A CA 1
ATOM 606 C C . VAL A 1 78 ? -6.113 15.243 -7.728 1.00 81.81 78 VAL A C 1
ATOM 608 O O . VAL A 1 78 ? -5.672 16.258 -8.255 1.00 81.81 78 VAL A O 1
ATOM 611 N N . ASP A 1 79 ? -7.386 15.137 -7.353 1.00 84.31 79 ASP A N 1
ATOM 612 C CA . ASP A 1 79 ? -8.397 16.195 -7.447 1.00 84.31 79 ASP A CA 1
ATOM 613 C C . ASP A 1 79 ? -8.303 17.248 -6.324 1.00 84.31 79 ASP A C 1
ATOM 615 O O . ASP A 1 79 ? -9.128 18.157 -6.257 1.00 84.31 79 ASP A O 1
ATOM 619 N N . GLY A 1 80 ? -7.318 17.133 -5.428 1.00 83.31 80 GLY A N 1
ATOM 620 C CA . GLY A 1 80 ? -7.166 17.994 -4.256 1.00 83.31 80 GLY A CA 1
ATOM 621 C C . GLY A 1 80 ? -8.084 17.624 -3.090 1.00 83.31 80 GLY A C 1
ATOM 622 O O . GLY A 1 80 ? -8.044 18.291 -2.055 1.00 83.31 80 GLY A O 1
ATOM 623 N N . SER A 1 81 ? -8.896 16.567 -3.213 1.00 83.62 81 SER A N 1
ATOM 624 C CA . SER A 1 81 ? -9.755 16.118 -2.118 1.00 83.62 81 SER A CA 1
ATOM 625 C C . SER A 1 81 ? -8.926 15.505 -0.987 1.00 83.62 81 SER A C 1
ATOM 627 O O . SER A 1 81 ? -8.002 14.725 -1.215 1.00 83.62 81 SER A O 1
ATOM 629 N N . SER A 1 82 ? -9.246 15.852 0.260 1.00 82.88 82 SER A N 1
ATOM 630 C CA . SER A 1 82 ? -8.625 15.221 1.427 1.00 82.88 82 SER A CA 1
ATOM 631 C C . SER A 1 82 ? -9.369 13.941 1.792 1.00 82.88 82 SER A C 1
ATOM 633 O O . SER A 1 82 ? -10.595 13.936 1.945 1.00 82.88 82 SER A O 1
ATOM 635 N N . LEU A 1 83 ? -8.623 12.860 1.992 1.00 80.12 83 LEU A N 1
ATOM 636 C CA . LEU A 1 83 ? -9.141 11.635 2.586 1.00 80.12 83 LEU A CA 1
ATOM 637 C C . LEU A 1 83 ? -9.169 11.790 4.111 1.00 80.12 83 LEU A C 1
ATOM 639 O O . LEU A 1 83 ? -8.136 11.803 4.776 1.00 80.12 83 LEU A O 1
ATOM 643 N N . ASN A 1 84 ? -10.374 11.897 4.669 1.00 72.44 84 ASN A N 1
ATOM 644 C CA . ASN A 1 84 ? -10.590 11.991 6.114 1.00 72.44 84 ASN A CA 1
ATOM 645 C C . ASN A 1 84 ? -10.697 10.602 6.764 1.00 72.44 84 ASN A C 1
ATOM 647 O O . ASN A 1 84 ? -11.159 9.650 6.133 1.00 72.44 84 ASN A O 1
ATOM 651 N N . ASN A 1 85 ? -10.364 10.515 8.059 1.00 69.06 85 ASN A N 1
ATOM 652 C CA . ASN A 1 85 ? -10.473 9.295 8.876 1.00 69.06 85 ASN A CA 1
ATOM 653 C C . ASN A 1 85 ? -9.729 8.091 8.282 1.00 69.06 85 ASN A C 1
ATOM 655 O O . ASN A 1 85 ? -10.262 6.981 8.234 1.00 69.06 85 ASN A O 1
ATOM 659 N N . ILE A 1 86 ? -8.512 8.333 7.803 1.00 83.94 86 ILE A N 1
ATOM 660 C CA . ILE A 1 86 ? -7.639 7.273 7.319 1.00 83.94 86 ILE A CA 1
ATOM 661 C C . ILE A 1 86 ? -6.958 6.555 8.485 1.00 83.94 86 ILE A C 1
ATOM 663 O O . ILE A 1 86 ? -6.614 7.151 9.511 1.00 83.94 86 ILE A O 1
ATOM 667 N N . CYS A 1 87 ? -6.772 5.258 8.298 1.00 92.50 87 CYS A N 1
ATOM 668 C CA . CYS A 1 87 ? -6.017 4.410 9.203 1.00 92.50 87 CYS A CA 1
ATOM 669 C C . CYS A 1 87 ? -4.760 3.907 8.495 1.00 92.50 87 CYS A C 1
ATOM 671 O O . CYS A 1 87 ? -4.649 3.991 7.274 1.00 92.50 87 CYS A O 1
ATOM 673 N N . GLU A 1 88 ? -3.831 3.362 9.258 1.00 94.50 88 GLU A N 1
ATOM 674 C CA . GLU A 1 88 ? -2.673 2.631 8.765 1.00 94.50 88 GLU A CA 1
ATOM 675 C C . GLU A 1 88 ? -2.642 1.234 9.381 1.00 94.50 88 GLU A C 1
ATOM 677 O O . GLU A 1 88 ? -3.177 1.015 10.466 1.00 94.50 88 GLU A O 1
ATOM 682 N N . ALA A 1 89 ? -2.076 0.275 8.658 1.00 93.06 89 ALA A N 1
ATOM 683 C CA . ALA A 1 89 ? -1.871 -1.077 9.153 1.00 93.06 89 ALA A CA 1
ATOM 684 C C . ALA A 1 89 ? -0.523 -1.599 8.660 1.00 93.06 89 ALA A C 1
ATOM 686 O O . ALA A 1 89 ? -0.224 -1.537 7.463 1.00 93.06 89 ALA A O 1
ATOM 687 N N . ASP A 1 90 ? 0.280 -2.126 9.581 1.00 93.56 90 ASP A N 1
ATOM 688 C CA . ASP A 1 90 ? 1.522 -2.817 9.250 1.00 93.56 90 ASP A CA 1
ATOM 689 C C . ASP A 1 90 ? 1.189 -4.257 8.847 1.00 93.56 90 ASP A C 1
ATOM 691 O O . ASP A 1 90 ? 0.807 -5.078 9.678 1.00 93.56 90 ASP A O 1
ATOM 695 N N . LEU A 1 91 ? 1.307 -4.555 7.551 1.00 90.31 91 LEU A N 1
ATOM 696 C CA . LEU A 1 91 ? 0.902 -5.832 6.965 1.00 90.31 91 LEU A CA 1
ATOM 697 C C . LEU A 1 91 ? 2.060 -6.490 6.217 1.00 90.31 91 LEU A C 1
ATOM 699 O O . LEU A 1 91 ? 2.806 -5.846 5.475 1.00 90.31 91 LEU A O 1
ATOM 703 N N . ARG A 1 92 ? 2.172 -7.810 6.341 1.00 88.75 92 ARG A N 1
ATOM 704 C CA . ARG A 1 92 ? 3.025 -8.648 5.505 1.00 88.75 92 ARG A CA 1
ATOM 705 C C . ARG A 1 92 ? 2.376 -8.830 4.147 1.00 88.75 92 ARG A C 1
ATOM 707 O O . ARG A 1 92 ? 1.358 -9.510 3.993 1.00 88.75 92 ARG A O 1
ATOM 714 N N . ILE A 1 93 ? 3.011 -8.257 3.142 1.00 88.06 93 ILE A N 1
ATOM 715 C CA . ILE A 1 93 ? 2.598 -8.342 1.750 1.00 88.06 93 ILE A CA 1
ATOM 716 C C . ILE A 1 93 ? 3.572 -9.217 0.972 1.00 88.06 93 ILE A C 1
ATOM 718 O O . ILE A 1 93 ? 4.779 -9.215 1.222 1.00 88.06 93 ILE A O 1
ATOM 722 N N . CYS A 1 94 ? 3.038 -9.963 0.013 1.00 84.94 94 CYS A N 1
ATOM 723 C CA . CYS A 1 94 ? 3.802 -10.774 -0.915 1.00 84.94 94 CYS A CA 1
ATOM 724 C C . CYS A 1 94 ? 3.504 -10.336 -2.358 1.00 84.94 94 CYS A C 1
ATOM 726 O O . CYS A 1 94 ? 2.388 -10.454 -2.875 1.00 84.94 94 CYS A O 1
ATOM 728 N N . LEU A 1 95 ? 4.532 -9.781 -2.998 1.00 79.81 95 LEU A N 1
ATOM 729 C CA . LEU A 1 95 ? 4.528 -9.206 -4.335 1.00 79.81 95 LEU A CA 1
ATOM 730 C C . LEU A 1 95 ? 5.372 -10.082 -5.273 1.00 79.81 95 LEU A C 1
ATOM 732 O O . LEU A 1 95 ? 6.511 -9.756 -5.601 1.00 79.81 95 LEU A O 1
ATOM 736 N N . GLY A 1 96 ? 4.814 -11.211 -5.717 1.00 75.69 96 GLY A N 1
ATOM 737 C CA . GLY A 1 96 ? 5.579 -12.208 -6.474 1.00 75.69 96 GLY A CA 1
ATOM 738 C C . GLY A 1 96 ? 6.526 -12.966 -5.544 1.00 75.69 96 GLY A C 1
ATOM 739 O O . GLY A 1 96 ? 6.059 -13.623 -4.624 1.00 75.69 96 GLY A O 1
ATOM 740 N N . TYR A 1 97 ? 7.839 -12.860 -5.761 1.00 74.38 97 TYR A N 1
ATOM 741 C CA . TYR A 1 97 ? 8.849 -13.479 -4.886 1.00 74.38 97 TYR A CA 1
ATOM 742 C C . TYR A 1 97 ? 9.226 -12.607 -3.679 1.00 74.38 97 TYR A C 1
ATOM 744 O O . TYR A 1 97 ? 9.866 -13.082 -2.743 1.00 74.38 97 TYR A O 1
ATOM 752 N N . LEU A 1 98 ? 8.838 -11.329 -3.685 1.00 79.62 98 LEU A N 1
ATOM 753 C CA . LEU A 1 98 ? 9.133 -10.404 -2.599 1.00 79.62 98 LEU A CA 1
ATOM 754 C C . LEU A 1 98 ? 8.103 -10.560 -1.481 1.00 79.62 98 LEU A C 1
ATOM 756 O O . LEU A 1 98 ? 6.934 -10.251 -1.688 1.00 79.62 98 LEU A O 1
ATOM 760 N N . THR A 1 99 ? 8.544 -10.944 -0.285 1.00 85.31 99 THR A N 1
ATOM 761 C CA . THR A 1 99 ? 7.740 -10.843 0.942 1.00 85.31 99 THR A CA 1
ATOM 762 C C . THR A 1 99 ? 8.316 -9.760 1.848 1.00 85.31 99 THR A C 1
ATOM 764 O O . THR A 1 99 ? 9.501 -9.787 2.166 1.00 85.31 99 THR A O 1
ATOM 767 N N . THR A 1 100 ? 7.488 -8.806 2.276 1.00 86.56 100 THR A N 1
ATOM 768 C CA . THR A 1 100 ? 7.905 -7.702 3.154 1.00 86.56 100 THR A CA 1
ATOM 769 C C . THR A 1 100 ? 6.790 -7.290 4.104 1.00 86.56 100 THR A C 1
ATOM 771 O O . THR A 1 100 ? 5.619 -7.366 3.751 1.00 86.56 100 THR A O 1
ATOM 774 N N . MET A 1 101 ? 7.152 -6.786 5.284 1.00 91.44 101 MET A N 1
ATOM 775 C CA . MET A 1 101 ? 6.251 -5.941 6.072 1.00 91.44 101 MET A CA 1
ATOM 776 C C . MET A 1 101 ? 6.167 -4.563 5.417 1.00 91.44 101 MET A C 1
ATOM 778 O O . MET A 1 101 ? 7.197 -4.020 5.002 1.00 91.44 101 MET A O 1
ATOM 782 N N . TRP A 1 102 ? 4.967 -4.007 5.309 1.00 93.25 102 TRP A N 1
ATOM 783 C CA . TRP A 1 102 ? 4.758 -2.650 4.828 1.00 93.25 102 TRP A CA 1
ATOM 784 C C . TRP A 1 102 ? 3.596 -1.980 5.547 1.00 93.25 102 TRP A C 1
ATOM 786 O O . TRP A 1 102 ? 2.581 -2.619 5.820 1.00 93.25 102 TRP A O 1
ATOM 796 N N . ARG A 1 103 ? 3.735 -0.679 5.791 1.00 93.50 103 ARG A N 1
ATOM 797 C CA . ARG A 1 103 ? 2.660 0.148 6.324 1.00 93.50 103 ARG A CA 1
ATOM 798 C C . ARG A 1 103 ? 1.740 0.572 5.195 1.00 93.50 103 ARG A C 1
ATOM 800 O O . ARG A 1 103 ? 2.111 1.403 4.369 1.00 93.50 103 ARG A O 1
ATOM 807 N N . LEU A 1 104 ? 0.556 -0.019 5.139 1.00 93.12 104 LEU A N 1
ATOM 808 C CA . LEU A 1 104 ? -0.455 0.328 4.150 1.00 93.12 104 LEU A CA 1
ATOM 809 C C . LEU A 1 104 ? -1.421 1.353 4.723 1.00 93.12 104 LEU A C 1
ATOM 811 O O . LEU A 1 104 ? -1.873 1.233 5.861 1.00 93.12 104 LEU A O 1
ATOM 815 N N . ILE A 1 105 ? -1.785 2.331 3.899 1.00 93.88 105 ILE A N 1
ATOM 816 C CA . ILE A 1 105 ? -2.879 3.236 4.219 1.00 93.88 105 ILE A CA 1
ATOM 817 C C . ILE A 1 105 ? -4.190 2.496 3.993 1.00 93.88 105 ILE A C 1
ATOM 819 O O . ILE A 1 105 ? -4.487 2.024 2.895 1.00 93.88 105 ILE A O 1
ATOM 823 N N . VAL A 1 106 ? -5.015 2.451 5.024 1.00 92.75 106 VAL A N 1
ATOM 824 C CA . VAL A 1 106 ? -6.313 1.803 4.998 1.00 92.75 106 VAL A CA 1
ATOM 825 C C . VAL A 1 106 ? -7.407 2.833 4.717 1.00 92.75 106 VAL A C 1
ATOM 827 O O . VAL A 1 106 ? -7.602 3.790 5.471 1.00 92.75 106 VAL A O 1
ATOM 830 N N . VAL A 1 107 ? -8.147 2.625 3.626 1.00 90.75 107 VAL A N 1
ATOM 831 C CA . VAL A 1 107 ? -9.201 3.530 3.143 1.00 90.75 107 VAL A CA 1
ATOM 832 C C . VAL A 1 107 ? -10.529 2.800 2.958 1.00 90.75 107 VAL A C 1
ATOM 834 O O . VAL A 1 107 ? -10.567 1.623 2.614 1.00 90.75 107 VAL A O 1
ATOM 837 N N . LYS A 1 108 ? -11.657 3.494 3.151 1.00 87.69 108 LYS A N 1
ATOM 838 C CA . LYS A 1 108 ? -12.991 2.883 2.982 1.00 87.69 108 LYS A CA 1
ATOM 839 C C . LYS A 1 108 ? -13.384 2.688 1.519 1.00 87.69 108 LYS A C 1
ATOM 841 O O . LYS A 1 108 ? -13.981 1.676 1.168 1.00 87.69 108 LYS A O 1
ATOM 846 N N . LYS A 1 109 ? -13.099 3.681 0.673 1.00 84.88 109 LYS A N 1
ATOM 847 C CA . LYS A 1 109 ? -13.513 3.707 -0.735 1.00 84.88 109 LYS A CA 1
ATOM 848 C C . LYS A 1 109 ? -12.281 3.737 -1.627 1.00 84.88 109 LYS A C 1
ATOM 850 O O . LYS A 1 109 ? -11.565 4.730 -1.655 1.00 84.88 109 LYS A O 1
ATOM 855 N N . LEU A 1 110 ? -12.070 2.648 -2.353 1.00 85.62 110 LEU A N 1
ATOM 856 C CA . LEU A 1 110 ? -11.027 2.496 -3.359 1.00 85.62 110 LEU A CA 1
ATOM 857 C C . LEU A 1 110 ? -11.608 1.650 -4.493 1.00 85.62 110 LEU A C 1
ATOM 859 O O . LEU A 1 110 ? -12.316 0.680 -4.228 1.00 85.62 110 LEU A O 1
ATOM 863 N N . VAL A 1 111 ? -11.343 2.029 -5.744 1.00 85.06 111 VAL A N 1
ATOM 864 C CA . VAL A 1 111 ? -11.846 1.285 -6.917 1.00 85.06 111 VAL A CA 1
ATOM 865 C C . VAL A 1 111 ? -11.221 -0.112 -6.985 1.00 85.06 111 VAL A C 1
ATOM 867 O O . VAL A 1 111 ? -11.887 -1.078 -7.345 1.00 85.06 111 VAL A O 1
ATOM 870 N N . PHE A 1 112 ? -9.950 -0.220 -6.602 1.00 86.38 112 PHE A N 1
ATOM 871 C CA . PHE A 1 112 ? -9.218 -1.479 -6.490 1.00 86.38 112 PHE A CA 1
ATOM 872 C C . PHE A 1 112 ? -9.223 -1.982 -5.044 1.00 86.38 112 PHE A C 1
ATOM 874 O O . PHE A 1 112 ? -9.481 -1.221 -4.115 1.00 86.38 112 PHE A O 1
ATOM 881 N N . GLU A 1 113 ? -8.918 -3.263 -4.838 1.00 90.19 113 GLU A N 1
ATOM 882 C CA . GLU A 1 113 ? -8.799 -3.825 -3.485 1.00 90.19 113 GLU A CA 1
ATOM 883 C C . GLU A 1 113 ? -7.569 -3.263 -2.764 1.00 90.19 113 GLU A C 1
ATOM 885 O O . GLU A 1 113 ? -7.637 -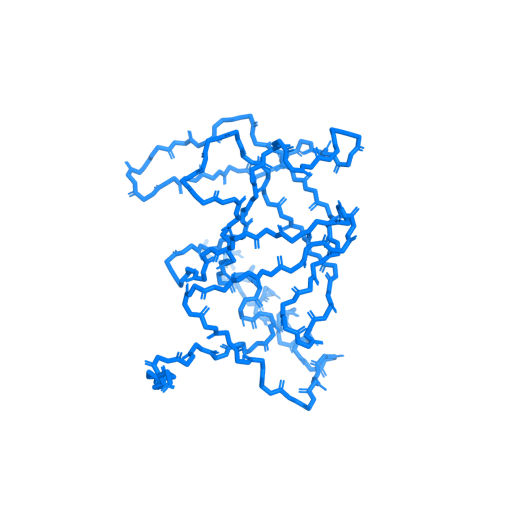2.915 -1.584 1.00 90.19 113 GLU A O 1
ATOM 890 N N . ALA A 1 114 ? -6.475 -3.094 -3.511 1.00 91.25 114 ALA A N 1
ATOM 891 C CA . ALA A 1 114 ? -5.269 -2.410 -3.074 1.00 91.25 114 ALA A CA 1
ATOM 892 C C . ALA A 1 114 ? -4.620 -1.616 -4.220 1.00 91.25 114 ALA A C 1
ATOM 894 O O . ALA A 1 114 ? -4.806 -1.919 -5.402 1.00 91.25 114 ALA A O 1
ATOM 895 N N . ILE A 1 115 ? -3.813 -0.622 -3.862 1.00 91.62 115 ILE A N 1
ATOM 896 C CA . ILE A 1 115 ? -2.889 0.072 -4.759 1.00 91.62 115 ILE A CA 1
ATOM 897 C C . ILE A 1 115 ? -1.484 -0.079 -4.181 1.00 91.62 115 ILE A C 1
ATOM 899 O O . ILE A 1 115 ? -1.258 0.236 -3.016 1.00 91.62 115 ILE A O 1
ATOM 903 N N . ILE A 1 116 ? -0.542 -0.536 -5.000 1.00 91.44 116 ILE A N 1
ATOM 904 C CA . ILE A 1 116 ? 0.887 -0.498 -4.689 1.00 91.44 116 ILE A CA 1
ATOM 905 C C . ILE A 1 116 ? 1.451 0.760 -5.340 1.00 91.44 116 ILE A C 1
ATOM 907 O O . ILE A 1 116 ? 1.472 0.865 -6.568 1.00 91.44 116 ILE A O 1
ATOM 911 N N . GLY A 1 117 ? 1.862 1.709 -4.505 1.00 92.62 117 GLY A N 1
ATOM 912 C CA . GLY A 1 117 ? 2.416 2.996 -4.898 1.00 92.62 117 GLY A CA 1
ATOM 913 C C . GLY A 1 117 ? 3.942 3.002 -4.978 1.00 92.62 117 GLY A C 1
ATOM 914 O O . GLY A 1 117 ? 4.625 1.983 -4.821 1.00 92.62 117 GLY A O 1
ATOM 915 N N . ARG A 1 118 ? 4.498 4.191 -5.229 1.00 92.12 118 ARG A N 1
ATOM 916 C CA . ARG A 1 118 ? 5.948 4.394 -5.373 1.00 92.12 118 ARG A CA 1
ATOM 917 C C . ARG A 1 118 ? 6.739 4.173 -4.085 1.00 92.12 118 ARG A C 1
ATOM 919 O O . ARG A 1 118 ? 7.935 3.914 -4.167 1.00 92.12 118 ARG A O 1
ATOM 926 N N . ASP A 1 119 ? 6.102 4.271 -2.926 1.00 92.25 119 ASP A N 1
ATOM 927 C CA . ASP A 1 119 ? 6.703 4.015 -1.616 1.00 92.25 119 ASP A CA 1
ATOM 928 C C . ASP A 1 119 ? 7.339 2.614 -1.547 1.00 92.25 119 ASP A C 1
ATOM 930 O O . ASP A 1 119 ? 8.524 2.487 -1.229 1.00 92.25 119 ASP A O 1
ATOM 934 N N . ILE A 1 120 ? 6.607 1.577 -1.964 1.00 89.94 120 ILE A N 1
ATOM 935 C CA . ILE A 1 120 ? 7.139 0.211 -2.067 1.00 89.94 120 ILE A CA 1
ATOM 936 C C . ILE A 1 120 ? 8.108 0.104 -3.246 1.00 89.94 120 ILE A C 1
ATOM 938 O O . ILE A 1 120 ? 9.202 -0.450 -3.106 1.00 89.94 120 ILE A O 1
ATOM 942 N N . MET A 1 121 ? 7.727 0.629 -4.416 1.00 86.94 121 MET A N 1
ATOM 943 C CA . MET A 1 121 ? 8.517 0.449 -5.641 1.00 86.94 121 MET A CA 1
ATOM 944 C C . MET A 1 121 ? 9.927 1.030 -5.515 1.00 86.94 121 MET A C 1
ATOM 946 O O . MET A 1 121 ? 10.891 0.398 -5.938 1.00 86.94 121 MET A O 1
ATOM 950 N N . PHE A 1 122 ? 10.072 2.214 -4.918 1.00 88.00 122 PHE A N 1
ATOM 951 C CA . PHE A 1 122 ? 11.373 2.852 -4.721 1.00 88.00 122 PHE A CA 1
ATOM 952 C C . PHE A 1 122 ? 12.209 2.167 -3.648 1.00 88.00 122 PHE A C 1
ATOM 954 O O . PHE A 1 122 ? 13.431 2.096 -3.802 1.00 88.00 122 PHE A O 1
ATOM 961 N N . CYS A 1 123 ? 11.567 1.643 -2.602 1.00 87.88 123 CYS A N 1
ATOM 962 C CA . CYS A 1 123 ? 12.242 0.876 -1.560 1.00 87.88 123 CYS A CA 1
ATOM 963 C C . CYS A 1 123 ? 12.935 -0.366 -2.141 1.00 87.88 123 CYS A C 1
ATOM 965 O O . CYS A 1 123 ? 14.090 -0.636 -1.821 1.00 87.88 123 CYS A O 1
ATOM 967 N N . TYR A 1 124 ? 12.256 -1.063 -3.055 1.00 82.94 124 TYR A N 1
ATOM 968 C CA . TYR A 1 124 ? 12.725 -2.327 -3.629 1.00 82.94 124 TYR A CA 1
ATOM 969 C C . TYR A 1 124 ? 13.287 -2.222 -5.049 1.00 82.94 124 TYR A C 1
ATOM 971 O O . TYR A 1 124 ? 13.561 -3.244 -5.672 1.00 82.94 124 TYR A O 1
ATOM 979 N N . VAL A 1 125 ? 13.464 -1.004 -5.572 1.00 83.25 125 VAL A N 1
ATOM 980 C CA . VAL A 1 125 ? 13.949 -0.760 -6.946 1.00 83.25 125 VAL A CA 1
ATOM 981 C C . VAL A 1 125 ? 13.147 -1.584 -7.969 1.00 83.25 125 VAL A C 1
ATOM 983 O O . VAL A 1 125 ? 13.692 -2.213 -8.877 1.00 83.25 125 VAL A O 1
ATOM 986 N N . ALA A 1 126 ? 11.827 -1.624 -7.779 1.00 80.62 126 ALA A N 1
ATOM 987 C CA . ALA A 1 126 ? 10.935 -2.416 -8.608 1.00 80.62 126 ALA A CA 1
ATOM 988 C C . ALA A 1 126 ? 10.904 -1.871 -10.041 1.00 80.62 126 ALA A C 1
ATOM 990 O O . ALA A 1 126 ? 10.861 -0.657 -10.258 1.00 80.62 126 ALA A O 1
ATOM 991 N N . GLN A 1 127 ? 10.881 -2.776 -11.017 1.00 80.50 127 GLN A N 1
ATOM 992 C CA . GLN A 1 127 ? 10.690 -2.436 -12.424 1.00 80.50 127 GLN A CA 1
ATOM 993 C C . GLN A 1 127 ? 9.306 -2.884 -12.877 1.00 80.50 127 GLN A C 1
ATOM 995 O O . GLN A 1 127 ? 8.860 -3.991 -12.570 1.00 80.50 127 GLN A O 1
ATOM 1000 N N . ILE A 1 128 ? 8.623 -2.022 -13.627 1.00 75.69 128 ILE A N 1
ATOM 1001 C CA . ILE A 1 128 ? 7.342 -2.366 -14.240 1.00 75.69 128 ILE A CA 1
ATOM 1002 C C . ILE A 1 128 ? 7.628 -2.876 -15.640 1.00 75.69 128 ILE A C 1
ATOM 1004 O O . ILE A 1 128 ? 8.141 -2.141 -16.484 1.00 75.69 128 ILE A O 1
ATOM 1008 N N . ASN A 1 129 ? 7.292 -4.139 -15.883 1.00 73.44 129 ASN A N 1
ATOM 1009 C CA . ASN A 1 129 ? 7.421 -4.714 -17.209 1.00 73.44 129 ASN A CA 1
ATOM 1010 C C . ASN A 1 129 ? 6.121 -4.492 -17.989 1.00 73.44 129 ASN A C 1
ATOM 1012 O O . ASN A 1 129 ? 5.086 -5.084 -17.679 1.00 73.44 129 ASN A O 1
ATOM 1016 N N . PHE A 1 130 ? 6.189 -3.616 -18.991 1.00 69.00 130 PHE A N 1
ATOM 1017 C CA . PHE A 1 130 ? 5.090 -3.337 -19.917 1.00 69.00 130 PHE A CA 1
ATOM 1018 C C . PHE A 1 130 ? 5.066 -4.282 -21.124 1.00 69.00 130 PHE A C 1
ATOM 1020 O O . PHE A 1 130 ? 4.142 -4.197 -21.936 1.00 69.00 130 PHE A O 1
ATOM 1027 N N . ALA A 1 131 ? 6.062 -5.165 -21.272 1.00 69.38 131 ALA A N 1
ATOM 1028 C CA . ALA A 1 131 ? 6.059 -6.150 -22.341 1.00 69.38 131 ALA A CA 1
ATOM 1029 C C . ALA A 1 131 ? 4.817 -7.035 -22.197 1.00 69.38 131 ALA A C 1
ATOM 1031 O O . ALA A 1 131 ? 4.535 -7.579 -21.126 1.00 69.38 131 ALA A O 1
ATOM 1032 N N . ARG A 1 132 ? 4.049 -7.148 -23.284 1.00 52.44 132 ARG A N 1
ATOM 1033 C CA . ARG A 1 132 ? 2.893 -8.038 -23.342 1.00 52.44 132 ARG A CA 1
ATOM 1034 C C . ARG A 1 132 ? 3.385 -9.458 -23.093 1.00 52.44 132 ARG A C 1
ATOM 1036 O O . ARG A 1 132 ? 4.183 -9.973 -23.869 1.00 52.44 132 ARG A O 1
ATOM 1043 N N . VAL A 1 133 ? 2.886 -10.088 -22.036 1.00 51.09 133 VAL A N 1
ATOM 1044 C CA . VAL A 1 133 ? 2.903 -11.546 -21.965 1.00 51.09 133 VAL A CA 1
ATOM 1045 C C . VAL A 1 133 ? 1.884 -11.987 -23.012 1.00 51.09 133 VAL A C 1
ATOM 1047 O O . VAL A 1 133 ? 0.684 -11.775 -22.831 1.00 51.09 133 VAL A O 1
ATOM 1050 N N . SER A 1 134 ? 2.363 -12.444 -24.166 1.00 42.41 134 SER A N 1
ATOM 1051 C CA . SER A 1 134 ? 1.511 -13.124 -25.140 1.00 42.41 134 SER A CA 1
ATOM 1052 C C . SER A 1 134 ? 0.857 -14.318 -24.429 1.00 42.41 134 SER A C 1
ATOM 1054 O O . SER A 1 134 ? 1.583 -15.020 -23.719 1.00 42.41 134 SER A O 1
ATOM 1056 N N . PRO A 1 135 ? -0.472 -14.503 -24.530 1.00 47.66 135 PRO A N 1
ATOM 1057 C CA . PRO A 1 135 ? -1.146 -15.665 -23.957 1.00 47.66 135 PRO A CA 1
ATOM 1058 C C . PRO A 1 135 ? -0.660 -16.976 -24.579 1.00 47.66 135 PRO A C 1
ATOM 1060 O O . PRO A 1 135 ? -0.233 -16.950 -25.758 1.00 47.66 135 PRO A O 1
#

InterPro domains:
  IPR001969 Aspartic peptidase, active site [PS00141] (47-58)
  IPR001995 Peptidase A2A, retrovirus, catalytic [PS50175] (45-120)
  IPR018061 Retropepsins [PF00077] (42-122)
  IPR021109 Aspartic peptidase domain superfamily [G3DSA:2.40.70.10] (39-135)
  IPR021109 Aspartic peptidase domain superfamily [SSF50630] (41-129)